Protein AF-A0A1I1YHE9-F1 (afdb_monomer_lite)

Sequence (70 aa):
MGLSTIGIPGLILILLLALIIFGPRKLPEIGSAFGQTLREFKKSTNAIMDDEEVPTETRDKGTDSSYRKK

Radius of gyration: 21.7 Å; chains: 1; bounding box: 62×35×48 Å

Structure (mmCIF, N/CA/C/O backbone):
data_AF-A0A1I1YHE9-F1
#
_entry.id   AF-A0A1I1YHE9-F1
#
loop_
_atom_site.group_PDB
_atom_site.id
_atom_site.type_symbol
_atom_site.label_atom_id
_atom_site.label_alt_id
_atom_site.label_comp_id
_atom_site.label_asym_id
_atom_site.label_entity_id
_atom_site.label_seq_id
_atom_site.pdbx_PDB_ins_code
_atom_site.Cartn_x
_atom_site.Cartn_y
_atom_site.Cartn_z
_atom_site.occupancy
_atom_site.B_iso_or_equiv
_atom_site.auth_seq_id
_atom_site.auth_comp_id
_atom_site.auth_asym_id
_atom_site.auth_atom_id
_atom_site.pdbx_PDB_model_num
ATOM 1 N N . MET A 1 1 ? 32.867 -8.026 -3.587 1.00 65.19 1 MET A N 1
ATOM 2 C CA . MET A 1 1 ? 32.018 -7.180 -4.455 1.00 65.19 1 MET A CA 1
ATOM 3 C C . MET A 1 1 ? 30.824 -8.009 -4.890 1.00 65.19 1 MET A C 1
ATOM 5 O O . MET A 1 1 ? 31.026 -8.976 -5.605 1.00 65.19 1 MET A O 1
ATOM 9 N N . GLY A 1 2 ? 29.616 -7.692 -4.435 1.00 63.19 2 GLY A N 1
ATOM 10 C CA . GLY A 1 2 ? 28.407 -8.387 -4.882 1.00 63.19 2 GLY A CA 1
ATOM 11 C C . GLY A 1 2 ? 27.361 -8.435 -3.779 1.00 63.19 2 GLY A C 1
ATOM 12 O O . GLY A 1 2 ? 27.673 -8.833 -2.666 1.00 63.19 2 GLY A O 1
ATOM 13 N N . LEU A 1 3 ? 26.136 -8.035 -4.107 1.00 61.75 3 LEU A N 1
ATOM 14 C CA . LEU A 1 3 ? 24.915 -8.034 -3.286 1.00 61.75 3 LEU A CA 1
ATOM 15 C C . LEU A 1 3 ? 24.656 -6.793 -2.419 1.00 61.75 3 LEU A C 1
ATOM 17 O O . LEU A 1 3 ? 23.536 -6.298 -2.453 1.00 61.75 3 LEU A O 1
ATOM 21 N N . SER A 1 4 ? 25.640 -6.204 -1.732 1.00 63.78 4 SER A N 1
ATOM 22 C CA . SER A 1 4 ? 25.365 -5.028 -0.871 1.00 63.78 4 SER A CA 1
ATOM 23 C C . SER A 1 4 ? 24.995 -3.744 -1.636 1.00 63.78 4 SER A C 1
ATOM 25 O O . SER A 1 4 ? 24.515 -2.791 -1.032 1.00 63.78 4 SER A O 1
ATOM 27 N N . THR A 1 5 ? 25.190 -3.707 -2.959 1.00 62.81 5 THR A N 1
ATOM 28 C CA . THR A 1 5 ? 24.754 -2.600 -3.830 1.00 62.81 5 THR A CA 1
ATOM 29 C C . THR A 1 5 ? 23.352 -2.801 -4.415 1.00 62.81 5 THR A C 1
ATOM 31 O O . THR A 1 5 ? 22.793 -1.855 -4.967 1.00 62.81 5 THR A O 1
ATOM 34 N N . ILE A 1 6 ? 22.738 -3.984 -4.260 1.00 67.88 6 ILE A N 1
ATOM 35 C CA . ILE A 1 6 ? 21.336 -4.243 -4.643 1.00 67.88 6 ILE A CA 1
ATOM 36 C C . ILE A 1 6 ? 20.427 -3.821 -3.480 1.00 67.88 6 ILE A C 1
ATOM 38 O O . ILE A 1 6 ? 19.660 -4.601 -2.925 1.00 67.88 6 ILE A O 1
ATOM 42 N N . GLY A 1 7 ? 20.579 -2.572 -3.048 1.00 82.31 7 GLY A N 1
ATOM 43 C CA . GLY A 1 7 ? 19.723 -1.973 -2.032 1.00 82.31 7 GLY A CA 1
ATOM 44 C C . GLY A 1 7 ? 18.362 -1.587 -2.611 1.00 82.31 7 GLY A C 1
ATOM 45 O O . GLY A 1 7 ? 17.852 -2.192 -3.555 1.00 82.31 7 GLY A O 1
ATOM 46 N N . ILE A 1 8 ? 17.810 -0.489 -2.098 1.00 91.62 8 ILE A N 1
ATOM 47 C CA . ILE A 1 8 ? 16.564 0.124 -2.582 1.00 91.62 8 ILE A CA 1
ATOM 48 C C . ILE A 1 8 ? 16.457 0.211 -4.124 1.00 91.62 8 ILE A C 1
ATOM 50 O O . ILE A 1 8 ? 15.375 -0.085 -4.635 1.00 91.62 8 ILE A O 1
ATOM 54 N N . PRO A 1 9 ? 17.526 0.511 -4.899 1.00 90.25 9 PRO A N 1
ATOM 55 C CA . PRO A 1 9 ? 17.437 0.535 -6.363 1.00 90.25 9 PRO A CA 1
ATOM 56 C C . PRO A 1 9 ? 17.008 -0.799 -6.996 1.00 90.25 9 PRO A C 1
ATOM 58 O O . PRO A 1 9 ? 16.241 -0.801 -7.957 1.00 90.25 9 PRO A O 1
ATOM 61 N N . GLY A 1 10 ? 17.457 -1.935 -6.449 1.00 90.94 10 GLY A N 1
ATOM 62 C CA . GLY A 1 10 ? 17.076 -3.259 -6.950 1.00 90.94 10 GLY A CA 1
ATOM 63 C C . GLY A 1 10 ? 15.614 -3.595 -6.657 1.00 90.94 10 GLY A C 1
ATOM 64 O O . GLY A 1 10 ? 14.911 -4.119 -7.520 1.00 90.94 10 GLY A O 1
ATOM 65 N N . LEU A 1 11 ? 15.130 -3.217 -5.470 1.00 92.81 11 LEU A N 1
ATOM 66 C CA . LEU A 1 11 ? 13.726 -3.378 -5.087 1.00 92.81 11 LEU A CA 1
ATOM 67 C C . LEU A 1 11 ? 12.818 -2.569 -6.023 1.00 92.81 11 LEU A C 1
ATOM 69 O O . LEU A 1 11 ? 11.842 -3.109 -6.536 1.00 92.81 11 LEU A O 1
ATOM 73 N N . ILE A 1 12 ? 13.172 -1.312 -6.317 1.00 93.50 12 ILE A N 1
ATOM 74 C CA . ILE A 1 12 ? 12.408 -0.457 -7.241 1.00 93.50 12 ILE A CA 1
ATOM 75 C C . ILE A 1 12 ? 12.275 -1.113 -8.619 1.00 93.50 12 ILE A C 1
ATOM 77 O O . ILE A 1 12 ? 11.190 -1.077 -9.193 1.00 93.50 12 ILE A O 1
ATOM 81 N N . LEU A 1 13 ? 13.334 -1.742 -9.134 1.00 94.25 13 LEU A N 1
ATOM 82 C CA . LEU A 1 13 ? 13.313 -2.397 -10.445 1.00 94.25 13 LEU A CA 1
ATOM 83 C C . LEU A 1 13 ? 12.345 -3.592 -10.482 1.00 94.25 13 LEU A C 1
ATOM 85 O O . LEU A 1 13 ? 11.566 -3.731 -11.427 1.00 94.25 13 LEU A O 1
ATOM 89 N N . ILE A 1 14 ? 12.337 -4.410 -9.426 1.00 93.88 14 ILE A N 1
ATOM 90 C CA . ILE A 1 14 ? 11.379 -5.517 -9.262 1.00 93.88 14 ILE A CA 1
ATOM 91 C C . ILE A 1 14 ? 9.951 -4.975 -9.135 1.00 93.88 14 ILE A C 1
ATOM 93 O O . ILE A 1 14 ? 9.028 -5.493 -9.765 1.00 93.88 14 ILE A O 1
ATOM 97 N N . LEU A 1 15 ? 9.771 -3.909 -8.352 1.00 93.94 15 LEU A N 1
ATOM 98 C CA . LEU A 1 15 ? 8.481 -3.258 -8.143 1.00 93.94 15 LEU A CA 1
ATOM 99 C C . LEU A 1 15 ? 7.940 -2.712 -9.471 1.00 93.94 15 LEU A C 1
ATOM 101 O O . LEU A 1 15 ? 6.773 -2.917 -9.779 1.00 93.94 15 LEU A O 1
ATOM 105 N N . LEU A 1 16 ? 8.789 -2.115 -10.309 1.00 95.56 16 LEU A N 1
ATOM 106 C CA . LEU A 1 16 ? 8.430 -1.643 -11.649 1.00 95.56 16 LEU A CA 1
ATOM 107 C C . LEU A 1 16 ? 7.940 -2.779 -12.556 1.00 95.56 16 LEU A C 1
ATOM 109 O O . LEU A 1 16 ? 6.907 -2.631 -13.206 1.00 95.56 16 LEU A O 1
ATOM 113 N N . LEU A 1 17 ? 8.621 -3.930 -12.557 1.00 96.38 17 LEU A N 1
ATOM 114 C CA . LEU A 1 17 ? 8.170 -5.114 -13.298 1.00 96.38 17 LEU A CA 1
ATOM 115 C C . LEU A 1 17 ? 6.805 -5.607 -12.803 1.00 96.38 17 LEU A C 1
ATOM 117 O O . LEU A 1 17 ? 5.898 -5.855 -13.599 1.00 96.38 17 LEU A O 1
ATOM 121 N N . ALA A 1 18 ? 6.637 -5.700 -11.483 1.00 95.25 18 ALA A N 1
ATOM 122 C CA . ALA A 1 18 ? 5.369 -6.079 -10.872 1.00 95.25 18 ALA A CA 1
ATOM 123 C C . ALA A 1 18 ? 4.256 -5.075 -11.212 1.00 95.25 18 ALA A C 1
ATOM 125 O O . ALA A 1 18 ? 3.125 -5.477 -11.471 1.00 95.25 18 ALA A O 1
ATOM 126 N N . LEU A 1 19 ? 4.569 -3.779 -11.277 1.00 95.06 19 LEU A N 1
ATOM 127 C CA . LEU A 1 19 ? 3.635 -2.729 -11.675 1.00 95.06 19 LEU A CA 1
ATOM 128 C C . LEU A 1 19 ? 3.258 -2.771 -13.149 1.00 95.06 19 LEU A C 1
ATOM 130 O O . LEU A 1 19 ? 2.159 -2.348 -13.480 1.00 95.06 19 LEU A O 1
ATOM 134 N 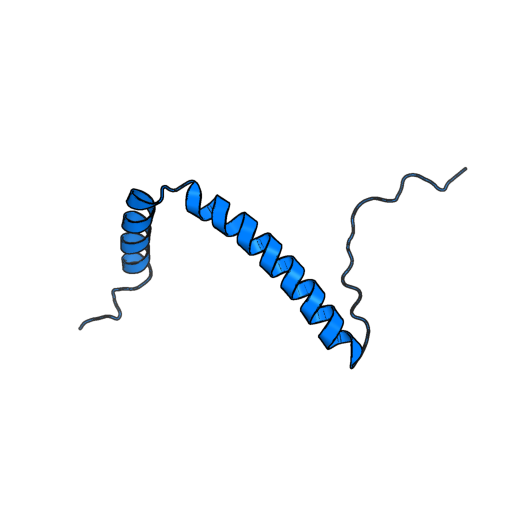N . ILE A 1 20 ? 4.114 -3.270 -14.034 1.00 95.88 20 ILE A N 1
ATOM 135 C CA . ILE A 1 20 ? 3.740 -3.470 -15.438 1.00 95.88 20 ILE A CA 1
ATOM 136 C C . ILE A 1 20 ? 2.713 -4.605 -15.548 1.00 95.88 20 ILE A C 1
ATOM 138 O O . ILE A 1 20 ? 1.736 -4.477 -16.281 1.00 95.88 20 ILE A O 1
ATOM 142 N N . ILE A 1 21 ? 2.896 -5.688 -14.786 1.00 95.94 21 ILE A N 1
ATOM 143 C CA . ILE A 1 21 ? 1.994 -6.850 -14.798 1.00 95.94 21 ILE A CA 1
ATOM 144 C C . ILE A 1 21 ? 0.674 -6.540 -14.078 1.00 95.94 21 ILE A C 1
ATOM 146 O O . ILE A 1 21 ? -0.408 -6.810 -14.595 1.00 95.94 21 ILE A O 1
ATOM 150 N N . PHE A 1 22 ? 0.751 -5.982 -12.870 1.00 93.81 22 PHE A N 1
ATOM 151 C CA . PHE A 1 22 ? -0.410 -5.741 -12.015 1.00 93.81 22 PHE A CA 1
ATOM 152 C C . PHE A 1 22 ? -1.018 -4.343 -12.200 1.00 93.81 22 PHE A C 1
ATOM 154 O O . PHE A 1 22 ? -2.217 -4.162 -12.006 1.00 93.81 22 PHE A O 1
ATOM 161 N N . GLY A 1 23 ? -0.240 -3.346 -12.605 1.00 94.25 23 GLY A N 1
ATOM 162 C CA . GLY A 1 23 ? -0.669 -1.950 -12.709 1.00 94.25 23 GLY A CA 1
ATOM 163 C C . GLY A 1 23 ? -0.502 -1.161 -11.396 1.00 94.25 23 GLY A C 1
ATOM 164 O O . GLY A 1 23 ? -0.768 -1.688 -10.312 1.00 94.25 23 GLY A O 1
ATOM 165 N N . PRO A 1 24 ? -0.156 0.143 -11.454 1.00 92.94 24 PRO A N 1
ATOM 166 C CA . PRO A 1 24 ? 0.054 0.993 -10.270 1.00 92.94 24 PRO A CA 1
ATOM 167 C C . PRO A 1 24 ? -1.203 1.234 -9.441 1.00 92.94 24 PRO A C 1
ATOM 169 O O . PRO A 1 24 ? -1.099 1.591 -8.274 1.00 92.94 24 PRO A O 1
ATOM 172 N N . ARG A 1 25 ? -2.392 1.014 -10.013 1.00 94.31 25 ARG A N 1
ATOM 173 C CA . ARG A 1 25 ? -3.665 1.154 -9.296 1.00 94.31 25 ARG A CA 1
ATOM 174 C C . ARG A 1 25 ? -3.981 -0.046 -8.400 1.00 94.31 25 ARG A C 1
ATOM 176 O O . ARG A 1 25 ? -4.655 0.142 -7.395 1.00 94.31 25 ARG A O 1
ATOM 183 N N . LYS A 1 26 ? -3.462 -1.245 -8.707 1.00 92.25 26 LYS A N 1
ATOM 184 C CA . LYS A 1 26 ? -3.775 -2.462 -7.938 1.00 92.25 26 LYS A CA 1
ATOM 185 C C . LYS A 1 26 ? -3.048 -2.535 -6.597 1.00 92.25 26 LYS A C 1
ATOM 187 O O . LYS A 1 26 ? -3.621 -3.026 -5.634 1.00 92.25 26 LYS A O 1
ATOM 192 N N . LEU A 1 27 ? -1.814 -2.033 -6.505 1.00 92.31 27 LEU A N 1
ATOM 193 C CA . LEU A 1 27 ? -1.080 -2.004 -5.233 1.00 92.31 27 LEU A CA 1
ATOM 194 C C . LEU A 1 27 ? -1.801 -1.206 -4.126 1.00 92.31 27 LEU A C 1
ATOM 196 O O . LEU A 1 27 ? -1.984 -1.766 -3.046 1.00 92.31 27 LEU A O 1
ATOM 200 N N . PRO A 1 28 ? -2.241 0.053 -4.342 1.00 91.56 28 PRO A N 1
ATOM 201 C CA . PRO A 1 28 ? -2.969 0.801 -3.319 1.00 91.56 28 PRO A CA 1
ATOM 202 C C . PRO A 1 28 ? -4.359 0.218 -3.045 1.00 91.56 28 PRO A C 1
ATOM 204 O O . PRO A 1 28 ? -4.802 0.234 -1.901 1.00 91.56 28 PRO A O 1
ATOM 207 N N . GLU A 1 29 ? -5.027 -0.342 -4.056 1.00 94.31 29 GLU A N 1
ATOM 208 C CA . GLU A 1 29 ? -6.318 -1.021 -3.897 1.00 94.31 29 GLU A CA 1
ATOM 209 C C . GLU A 1 29 ? -6.198 -2.222 -2.942 1.00 94.31 29 GLU A C 1
ATOM 211 O O . GLU A 1 29 ? -6.868 -2.254 -1.907 1.00 94.31 29 GLU A O 1
ATOM 216 N N . ILE A 1 30 ? -5.258 -3.137 -3.209 1.00 94.06 30 ILE A N 1
ATOM 217 C CA . ILE A 1 30 ? -4.983 -4.301 -2.351 1.00 94.06 30 ILE A CA 1
ATOM 218 C C . ILE A 1 30 ? -4.485 -3.854 -0.971 1.00 94.06 30 ILE A C 1
ATOM 220 O O . ILE A 1 30 ? -4.938 -4.376 0.045 1.00 94.06 30 ILE A O 1
ATOM 224 N N . GLY A 1 31 ? -3.594 -2.860 -0.914 1.00 94.81 31 GLY A N 1
ATOM 225 C CA . GLY A 1 31 ? -3.073 -2.320 0.341 1.00 94.81 31 GLY A CA 1
ATOM 226 C C . GLY A 1 31 ? -4.160 -1.706 1.226 1.00 94.81 31 GLY A C 1
ATOM 227 O O . GLY A 1 31 ? -4.126 -1.886 2.441 1.00 94.81 31 GLY A O 1
ATOM 228 N N . SER A 1 32 ? -5.153 -1.034 0.639 1.00 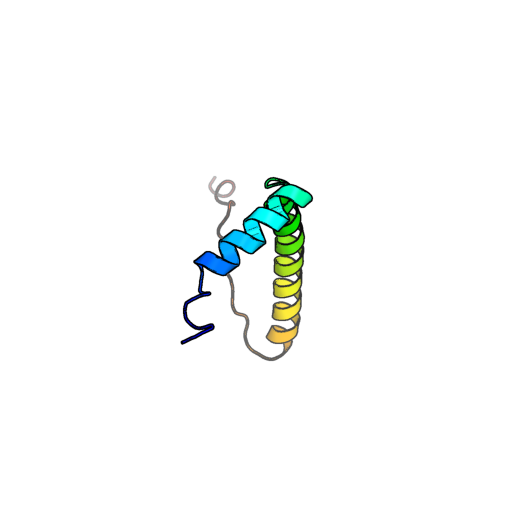95.38 32 SER A N 1
ATOM 229 C CA . SER A 1 32 ? -6.276 -0.457 1.387 1.00 95.38 32 SER A CA 1
ATOM 230 C C . SER A 1 32 ? -7.193 -1.528 1.986 1.00 95.38 32 SER A C 1
ATOM 232 O O . SER A 1 32 ? -7.542 -1.437 3.164 1.00 95.38 32 SER A O 1
ATOM 234 N N . ALA A 1 33 ? -7.518 -2.576 1.223 1.00 95.75 33 ALA A N 1
ATOM 235 C CA . ALA A 1 33 ? -8.342 -3.690 1.691 1.00 95.75 33 ALA A CA 1
ATOM 236 C C . ALA A 1 33 ? -7.612 -4.524 2.759 1.00 95.75 33 ALA A C 1
ATOM 238 O O . ALA A 1 33 ? -8.160 -4.831 3.822 1.00 95.75 33 ALA A O 1
ATOM 239 N N . PHE A 1 34 ? -6.336 -4.829 2.514 1.00 96.38 34 PHE A N 1
ATOM 240 C CA . PHE A 1 34 ? -5.491 -5.532 3.474 1.00 96.38 34 PHE A CA 1
ATOM 241 C C . PHE A 1 34 ? -5.272 -4.702 4.744 1.00 96.38 34 PHE A C 1
ATOM 243 O O . PHE A 1 34 ? -5.342 -5.234 5.846 1.00 96.38 34 PHE A O 1
ATOM 250 N N . GLY A 1 35 ? -5.079 -3.388 4.615 1.00 95.56 35 GLY A N 1
ATOM 251 C CA . GLY A 1 35 ? -4.905 -2.476 5.744 1.00 95.56 35 GLY A CA 1
ATOM 252 C C . GLY A 1 35 ? -6.136 -2.387 6.647 1.00 95.56 35 GLY A C 1
ATOM 253 O O . GLY A 1 35 ? -5.989 -2.364 7.868 1.00 95.56 35 GLY A O 1
ATOM 254 N N . GLN A 1 36 ? -7.344 -2.393 6.076 1.00 96.00 36 GLN A N 1
ATOM 255 C CA . GLN A 1 36 ? -8.586 -2.482 6.855 1.00 96.00 36 GLN A CA 1
ATOM 256 C C . GLN A 1 36 ? -8.653 -3.799 7.635 1.00 96.00 36 GLN A C 1
ATOM 258 O O . GLN A 1 36 ? -8.868 -3.777 8.846 1.00 96.00 36 GLN A O 1
ATOM 263 N N . THR A 1 37 ? -8.335 -4.916 6.973 1.00 95.94 37 THR A N 1
ATOM 264 C CA . THR A 1 37 ? -8.272 -6.242 7.610 1.00 95.94 37 THR A CA 1
ATOM 265 C C . THR A 1 37 ? -7.261 -6.261 8.759 1.00 95.94 37 THR A C 1
ATOM 267 O O . THR A 1 37 ? -7.567 -6.711 9.859 1.00 95.94 37 THR A O 1
ATOM 270 N N . LEU A 1 38 ? -6.059 -5.719 8.543 1.00 96.69 38 LEU A N 1
ATOM 271 C CA . LEU A 1 38 ? -5.000 -5.674 9.551 1.00 96.69 38 LEU A CA 1
ATOM 272 C C . LEU A 1 38 ? -5.360 -4.755 10.729 1.00 96.69 38 LEU A C 1
ATOM 274 O O . LEU A 1 38 ? -4.993 -5.035 11.869 1.00 96.69 38 LEU A O 1
ATOM 278 N N . ARG A 1 39 ? -6.094 -3.666 10.470 1.00 95.06 39 ARG A N 1
ATOM 279 C CA . ARG A 1 39 ? -6.593 -2.745 11.501 1.00 95.06 39 ARG A CA 1
ATOM 280 C C . ARG A 1 39 ? -7.630 -3.415 12.398 1.00 95.06 39 ARG A C 1
ATOM 282 O O . ARG A 1 39 ? -7.563 -3.247 13.615 1.00 95.06 39 ARG A O 1
ATOM 289 N N . GLU A 1 40 ? -8.560 -4.161 11.813 1.00 94.19 40 GLU A N 1
AT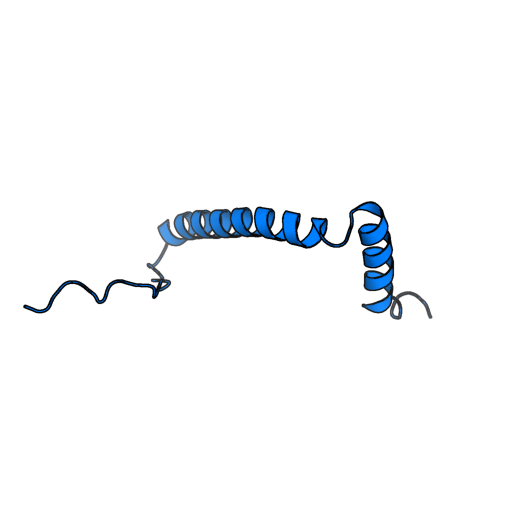OM 290 C CA . GLU A 1 40 ? -9.547 -4.944 12.560 1.00 94.19 40 GLU A CA 1
ATOM 291 C C . GLU A 1 40 ? -8.877 -6.084 13.326 1.00 94.19 40 GLU A C 1
ATOM 293 O O . GLU A 1 40 ? -9.094 -6.213 14.528 1.00 94.19 40 GLU A O 1
ATOM 298 N N . PHE A 1 41 ? -7.963 -6.814 12.680 1.00 95.19 41 PHE A N 1
ATOM 299 C CA . PHE A 1 41 ? -7.171 -7.859 13.321 1.00 95.19 41 PHE A CA 1
ATOM 300 C C . PHE A 1 41 ? -6.395 -7.324 14.529 1.00 95.19 41 PHE A C 1
ATOM 302 O O . PHE A 1 41 ? -6.455 -7.917 15.603 1.00 95.19 41 PHE A O 1
ATOM 309 N N . LYS A 1 42 ? -5.729 -6.166 14.402 1.00 92.88 42 LYS A N 1
ATOM 310 C CA . LYS A 1 42 ? -5.048 -5.500 15.521 1.00 92.88 42 LYS A CA 1
ATOM 311 C C . LYS A 1 42 ? -6.021 -5.158 16.650 1.00 92.88 42 LYS A C 1
ATOM 313 O O . LYS A 1 42 ? -5.694 -5.379 17.807 1.00 92.88 42 LYS A O 1
ATOM 318 N N . LYS A 1 43 ? -7.205 -4.624 16.335 1.00 91.00 43 LYS A N 1
ATOM 319 C CA . LYS A 1 43 ? -8.210 -4.261 17.346 1.00 91.00 43 LYS A CA 1
ATOM 320 C C . LYS A 1 43 ? -8.697 -5.489 18.119 1.00 91.00 43 LYS A C 1
ATOM 322 O O . LYS A 1 43 ? -8.759 -5.437 19.341 1.00 91.00 43 LYS A O 1
ATOM 327 N N . SER A 1 44 ? -9.003 -6.579 17.419 1.00 90.25 44 SER A N 1
ATOM 328 C CA . SER A 1 44 ? -9.412 -7.845 18.035 1.00 90.25 44 SER A CA 1
ATOM 329 C C . SER A 1 44 ? -8.281 -8.491 18.830 1.00 90.25 44 SER A C 1
ATOM 331 O O . SER A 1 44 ? -8.520 -9.002 19.914 1.00 90.25 44 SER A O 1
ATOM 333 N N . THR A 1 45 ? -7.048 -8.431 18.323 1.00 92.44 45 THR A N 1
ATOM 334 C CA . THR A 1 45 ? -5.871 -8.974 19.017 1.00 92.44 45 THR A CA 1
ATOM 335 C C . THR A 1 45 ? -5.594 -8.199 20.300 1.00 92.44 45 THR A C 1
ATOM 337 O O . THR A 1 45 ? -5.412 -8.811 21.342 1.00 92.44 45 THR A O 1
ATOM 340 N N . ASN A 1 46 ? -5.639 -6.865 20.245 1.00 88.75 46 ASN A N 1
ATOM 341 C CA . ASN A 1 46 ? -5.488 -6.015 21.422 1.00 88.75 46 ASN A CA 1
ATOM 342 C C . ASN A 1 46 ? -6.583 -6.289 22.456 1.00 88.75 46 ASN A C 1
ATOM 344 O O . ASN A 1 46 ? -6.262 -6.453 23.616 1.00 88.75 46 ASN A O 1
ATOM 348 N N . ALA A 1 47 ? -7.848 -6.425 22.044 1.00 83.75 47 ALA A N 1
ATOM 349 C CA . ALA A 1 47 ? -8.929 -6.748 22.975 1.00 83.75 47 ALA A CA 1
ATOM 350 C C . ALA A 1 47 ? -8.710 -8.088 23.705 1.00 83.75 47 ALA A C 1
ATOM 352 O O . ALA A 1 47 ? -9.016 -8.187 24.882 1.00 83.75 47 ALA A O 1
ATOM 353 N N . ILE A 1 48 ? -8.148 -9.095 23.024 1.00 85.12 48 ILE A N 1
ATOM 354 C CA . ILE A 1 48 ? -7.817 -10.392 23.639 1.00 85.12 48 ILE A CA 1
ATOM 355 C C . ILE A 1 48 ? -6.577 -10.290 24.544 1.00 85.12 48 ILE A C 1
ATOM 357 O O . ILE A 1 48 ? -6.503 -10.981 25.552 1.00 85.12 48 ILE A O 1
ATOM 361 N N . MET A 1 49 ? -5.600 -9.447 24.196 1.00 80.81 49 MET A N 1
ATOM 362 C CA . MET A 1 49 ? -4.413 -9.194 25.027 1.00 80.81 49 MET A CA 1
ATOM 363 C C . MET A 1 49 ? -4.739 -8.359 26.277 1.00 80.81 49 MET A C 1
ATOM 365 O O . MET A 1 49 ? -4.140 -8.570 27.327 1.00 80.81 49 MET A O 1
ATOM 369 N N . ASP A 1 50 ? -5.688 -7.431 26.166 1.00 69.12 50 ASP A N 1
ATOM 370 C CA . ASP A 1 50 ? -6.096 -6.511 27.233 1.00 69.12 50 ASP A CA 1
ATOM 371 C C . ASP A 1 50 ? -7.015 -7.185 28.279 1.00 69.12 50 ASP A C 1
ATOM 373 O O . ASP A 1 50 ? -7.200 -6.634 29.364 1.00 69.12 50 ASP A O 1
ATOM 377 N N . ASP A 1 51 ? -7.552 -8.384 27.997 1.00 62.53 51 ASP A N 1
ATOM 378 C CA . ASP A 1 51 ? -8.286 -9.210 28.973 1.00 62.53 51 ASP A CA 1
ATOM 379 C C . ASP A 1 51 ? -7.366 -9.785 30.077 1.00 62.53 51 ASP A C 1
ATOM 381 O O . ASP A 1 51 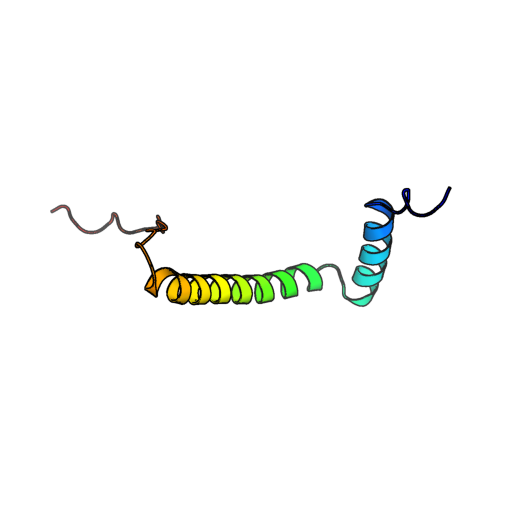? -7.874 -10.301 31.075 1.00 62.53 51 ASP A O 1
ATOM 385 N N . GLU A 1 52 ? -6.032 -9.656 29.955 1.00 62.53 52 GLU A N 1
ATOM 386 C CA . GLU A 1 52 ? -5.094 -9.986 31.037 1.00 62.53 52 GLU A CA 1
ATOM 387 C C . GLU A 1 52 ? -4.697 -8.779 31.913 1.00 62.53 52 GLU A C 1
ATOM 389 O O . GLU A 1 52 ? -4.812 -8.926 33.124 1.00 62.53 52 GLU A O 1
ATOM 394 N N . GLU A 1 53 ? -4.328 -7.579 31.426 1.00 57.03 53 GLU A N 1
ATOM 395 C CA . GLU A 1 53 ? -3.993 -6.438 32.319 1.00 57.03 53 GLU A CA 1
ATOM 396 C C . GLU A 1 53 ? -4.188 -5.023 31.697 1.00 57.03 53 GLU A C 1
ATOM 398 O O . GLU A 1 53 ? -3.564 -4.669 30.704 1.00 57.03 53 GLU A O 1
ATOM 403 N N . VAL A 1 54 ? -4.969 -4.181 32.404 1.00 54.12 54 VAL A N 1
ATOM 404 C CA . VAL A 1 54 ? -5.113 -2.696 32.375 1.00 54.12 54 VAL A CA 1
ATOM 405 C C . VAL A 1 54 ? -5.631 -2.021 31.077 1.00 54.12 54 VAL A C 1
ATOM 407 O O . VAL A 1 54 ? -4.956 -2.003 30.051 1.00 54.12 54 VAL A O 1
ATOM 410 N N . PRO A 1 55 ? -6.781 -1.307 31.128 1.00 52.28 55 PRO A N 1
ATOM 411 C CA . PRO A 1 55 ? -7.394 -0.700 29.949 1.00 52.28 55 PRO A CA 1
ATOM 412 C C . PRO A 1 55 ? -6.582 0.497 29.442 1.00 52.28 55 PRO A C 1
ATOM 414 O O . PRO A 1 55 ? -6.573 1.577 30.042 1.00 52.28 55 PRO A O 1
ATOM 417 N N . THR A 1 56 ? -5.944 0.338 28.283 1.00 54.28 56 THR A N 1
ATOM 418 C CA . THR A 1 56 ? -5.312 1.456 27.580 1.00 54.28 56 THR A CA 1
ATOM 419 C C . THR A 1 56 ? -6.357 2.141 26.697 1.00 54.28 56 THR A C 1
ATOM 421 O O . THR A 1 56 ? -6.551 1.788 25.533 1.00 54.28 56 THR A O 1
ATOM 424 N N . GLU A 1 57 ? -7.051 3.140 27.256 1.00 61.91 57 GLU A N 1
ATOM 425 C CA . GLU A 1 57 ? -7.932 4.051 26.514 1.00 61.91 57 GLU A CA 1
ATOM 426 C C . GLU A 1 57 ? -7.192 4.681 25.321 1.00 61.91 57 GLU A C 1
ATOM 428 O O . GLU A 1 57 ? -6.520 5.715 25.430 1.00 61.91 57 GLU A O 1
ATOM 433 N N . THR A 1 58 ? -7.356 4.091 24.138 1.00 51.91 58 THR A N 1
ATOM 434 C CA . THR A 1 58 ? -6.920 4.717 22.893 1.00 51.91 58 THR A CA 1
ATOM 435 C C . THR A 1 58 ? -8.076 5.540 22.343 1.00 51.91 58 THR A C 1
ATOM 437 O O . THR A 1 58 ? -8.905 5.076 21.567 1.00 51.91 58 THR A O 1
ATOM 440 N N . ARG A 1 59 ? -8.109 6.781 22.828 1.00 60.50 59 ARG A N 1
ATOM 441 C CA . ARG A 1 59 ? -8.872 7.941 22.358 1.00 60.50 59 ARG A CA 1
ATOM 442 C C . ARG A 1 59 ? -9.189 7.901 20.856 1.00 60.50 59 ARG A C 1
ATOM 444 O O . ARG A 1 59 ? -8.326 8.221 20.040 1.00 60.50 59 ARG A O 1
ATOM 451 N N . ASP A 1 60 ? -10.451 7.656 20.516 1.00 52.28 60 ASP A N 1
ATOM 452 C CA . ASP A 1 60 ? -11.041 8.156 19.274 1.00 52.28 60 ASP A CA 1
ATOM 453 C C . ASP A 1 60 ? -11.616 9.550 19.560 1.00 52.28 60 ASP A C 1
ATOM 455 O O . ASP A 1 60 ? -12.691 9.713 20.136 1.00 52.28 60 ASP A O 1
ATOM 459 N N . LYS A 1 61 ? -10.831 10.588 19.255 1.00 61.50 61 LYS A N 1
ATOM 460 C CA . LYS A 1 61 ? -11.335 11.963 19.204 1.00 61.50 61 LYS A CA 1
ATOM 461 C C . LYS A 1 61 ? -12.000 12.157 17.845 1.00 61.50 61 LYS A C 1
ATOM 463 O O . LYS A 1 61 ? -11.309 12.408 16.86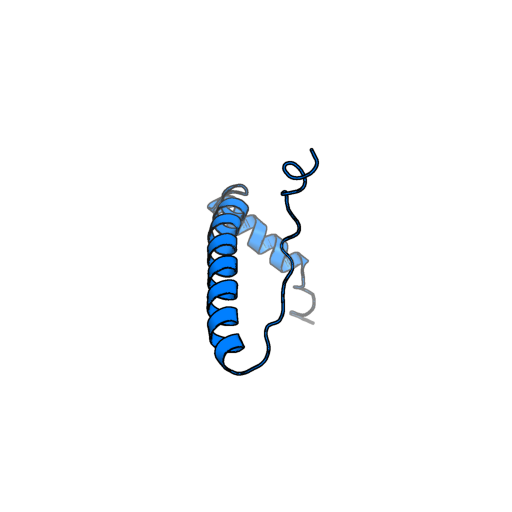3 1.00 61.50 61 LYS A O 1
ATOM 468 N N . GLY A 1 62 ? -13.326 12.125 17.816 1.00 57.16 62 GLY A N 1
ATOM 469 C CA . GLY A 1 62 ? -14.098 12.470 16.630 1.00 57.16 62 GLY A CA 1
ATOM 470 C C . GLY A 1 62 ? -15.581 12.608 16.941 1.00 57.16 62 GLY A C 1
ATOM 471 O O . GLY A 1 62 ? -16.286 11.619 17.031 1.00 57.16 62 GLY A O 1
ATOM 472 N N . THR A 1 63 ? -16.034 13.856 17.070 1.00 53.84 63 THR A N 1
ATOM 473 C CA . THR A 1 63 ? -17.430 14.293 16.876 1.00 53.84 63 THR A CA 1
ATOM 474 C C . THR A 1 63 ? -18.502 13.789 17.856 1.00 53.84 63 THR A C 1
ATOM 476 O O . THR A 1 63 ? -19.363 13.009 17.482 1.00 53.84 63 THR A O 1
ATOM 479 N N . ASP A 1 64 ? -18.561 14.369 19.058 1.00 58.09 64 ASP A N 1
ATOM 480 C CA . ASP A 1 64 ? -19.857 14.742 19.654 1.00 58.09 64 ASP A CA 1
ATOM 481 C C . ASP A 1 64 ? -19.686 15.940 20.602 1.00 58.09 64 ASP A C 1
ATOM 483 O O . ASP A 1 64 ? -19.437 15.817 21.796 1.00 58.09 64 ASP A O 1
ATOM 487 N N . SER A 1 65 ? -19.737 17.145 20.037 1.00 60.59 65 SER A N 1
ATOM 488 C CA . SER A 1 65 ? -19.831 18.396 20.800 1.00 60.59 65 SER A CA 1
ATOM 489 C C . SER A 1 65 ? -20.977 19.246 20.250 1.00 60.59 65 SER A C 1
ATOM 491 O O . SER A 1 65 ? -20.822 20.455 20.066 1.00 60.59 65 SER A O 1
ATOM 493 N N . SER A 1 66 ? -22.119 18.623 19.930 1.00 64.31 66 SER A N 1
ATOM 494 C CA . SER A 1 66 ? -23.258 19.344 19.339 1.00 64.31 66 SER A CA 1
ATOM 495 C C . SER A 1 66 ? -24.591 19.229 20.090 1.00 64.31 66 SER A C 1
ATOM 497 O O . SER A 1 66 ? -25.547 19.873 19.678 1.00 64.31 66 SER A O 1
ATOM 499 N N . TYR A 1 67 ? -24.686 18.523 21.225 1.00 59.88 67 TYR A N 1
ATOM 500 C CA . TYR A 1 67 ? -25.978 18.354 21.917 1.00 59.88 67 TYR A CA 1
ATOM 501 C C . TYR A 1 67 ? -25.907 18.330 23.455 1.00 59.88 67 TYR A C 1
ATOM 503 O O . TYR A 1 67 ? -26.378 17.379 24.065 1.00 59.88 67 TYR A O 1
ATOM 511 N N . ARG A 1 68 ? -25.396 19.373 24.138 1.00 62.97 68 ARG A N 1
ATOM 512 C CA . ARG A 1 68 ? -25.866 19.668 25.520 1.00 62.97 68 ARG A CA 1
ATOM 513 C C . ARG A 1 68 ? -25.472 21.037 26.087 1.00 62.97 68 ARG A C 1
ATOM 515 O O . ARG A 1 68 ? -24.717 21.114 27.049 1.00 62.97 68 ARG A O 1
ATOM 522 N N . LYS A 1 69 ? -26.021 22.132 25.560 1.00 54.91 69 LYS A N 1
ATOM 523 C CA . LYS A 1 69 ? -26.269 23.337 26.377 1.00 54.91 69 LYS A CA 1
ATOM 524 C C . LYS A 1 69 ? -27.528 24.050 25.892 1.00 54.91 69 LYS A C 1
ATOM 526 O O . LYS A 1 69 ? -27.481 24.814 24.931 1.00 54.91 69 LYS A O 1
ATOM 531 N N . LYS A 1 70 ? -28.634 23.791 26.581 1.00 48.09 70 LYS A N 1
ATOM 532 C CA . LYS A 1 70 ? -29.767 24.698 26.750 1.00 48.09 70 LYS A CA 1
ATOM 533 C C . LYS A 1 70 ? -30.258 24.535 28.179 1.00 48.09 70 LYS A C 1
ATOM 535 O O . LYS A 1 70 ? -30.184 23.385 28.665 1.00 48.09 70 LYS A O 1
#

pLDDT: mean 79.97, std 16.84, range [48.09, 96.69]

InterPro domains:
  IPR003369 Sec-independent protein translocase protein TatA/B/E [PF02416] (6-50)
  IPR006312 Sec-independent protein translocase protein TatA/E [MF_00236] (3-60)
  IPR006312 Sec-independent protein translocase protein TatA/E [TIGR01411] (6-48)

Secondary structu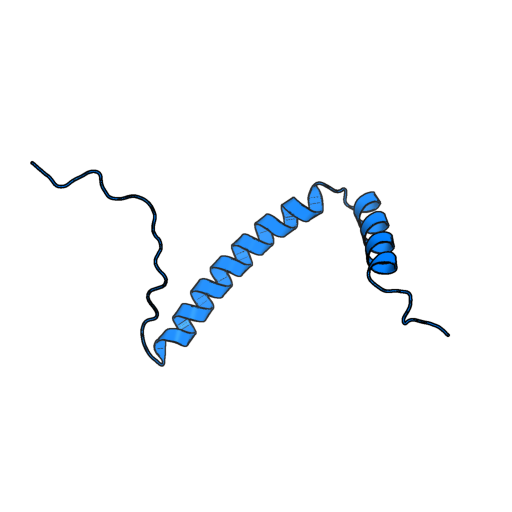re (DSSP, 8-state):
--STT-SHHHHHHHHHHHHHHH-TTHHHHHHHHHHHHHHHHHHHHHHHHHTTS------------SS---

Foldseek 3Di:
DDDPVCPPVVVVVVVVVVCVVQNPVVVVVVVVVVVVVVVVVVVVVVVVVCVVDDDDPPDPPDDDPPDDDD

Organism: NCBI:txid640948